Protein AF-A0A6S6TDQ5-F1 (afdb_monomer_lite)

pLDDT: mean 89.26, std 14.09, range [41.38, 98.25]

Sequence (69 aa):
MKEEMFISEKKLEKLAKKLAKTFTMSQEEALEIIYEEWDLVESLFYAHKKVKAVHEHLCVEINHMYRIA

Structure (mmCIF, N/CA/C/O backbone):
data_AF-A0A6S6TDQ5-F1
#
_entry.id   AF-A0A6S6TDQ5-F1
#
loop_
_atom_site.group_PDB
_atom_site.id
_atom_site.type_symbol
_atom_site.label_atom_id
_atom_site.label_alt_id
_atom_site.label_comp_id
_atom_site.label_asym_id
_atom_site.label_entity_id
_atom_site.label_seq_id
_atom_site.pdbx_PDB_ins_code
_atom_site.Cartn_x
_atom_site.Cartn_y
_atom_site.Cartn_z
_atom_site.occupancy
_atom_site.B_iso_or_equiv
_atom_site.auth_seq_id
_atom_site.auth_comp_id
_atom_site.auth_asym_id
_atom_site.auth_atom_id
_atom_site.pdbx_PDB_model_num
ATOM 1 N N . MET A 1 1 ? -23.040 10.414 0.797 1.00 41.38 1 MET A N 1
ATOM 2 C CA . MET A 1 1 ? -21.810 11.060 1.295 1.00 41.38 1 MET A CA 1
ATOM 3 C C . MET A 1 1 ? -20.834 9.943 1.595 1.00 41.38 1 MET A C 1
ATOM 5 O O . MET A 1 1 ? -21.194 9.086 2.392 1.00 41.38 1 MET A O 1
ATOM 9 N N . LYS A 1 2 ? -19.691 9.867 0.901 1.00 49.50 2 LYS A N 1
ATOM 10 C CA . LYS A 1 2 ? -18.604 9.005 1.377 1.00 49.50 2 LYS A CA 1
ATOM 11 C C . LYS A 1 2 ? -18.136 9.628 2.692 1.00 49.50 2 LYS A C 1
ATOM 13 O O . LYS A 1 2 ? -17.844 10.819 2.712 1.00 49.50 2 LYS A O 1
ATOM 18 N N . GLU A 1 3 ? -18.194 8.878 3.785 1.00 54.00 3 GLU A N 1
ATOM 19 C CA . GLU A 1 3 ? -17.483 9.268 5.001 1.00 54.00 3 GLU A CA 1
ATOM 20 C C . GLU A 1 3 ? -16.007 9.364 4.610 1.00 54.00 3 GLU A C 1
ATOM 22 O O . GLU A 1 3 ? -15.478 8.388 4.079 1.00 54.00 3 GLU A O 1
ATOM 27 N N . GLU A 1 4 ? -15.380 10.532 4.784 1.00 55.78 4 GLU A N 1
ATOM 28 C CA . GLU A 1 4 ? -13.946 10.697 4.532 1.00 55.78 4 GLU A CA 1
ATOM 29 C C . GLU A 1 4 ? -13.207 9.626 5.329 1.00 55.78 4 GLU A C 1
ATOM 31 O O . GLU A 1 4 ? -13.224 9.611 6.568 1.00 55.78 4 GLU A O 1
ATOM 36 N N . MET A 1 5 ? -12.630 8.655 4.629 1.00 65.69 5 MET A N 1
ATOM 37 C CA . MET A 1 5 ? -12.077 7.509 5.311 1.00 65.69 5 MET A CA 1
ATOM 38 C C . MET A 1 5 ? -10.665 7.855 5.758 1.00 65.69 5 MET A C 1
ATOM 40 O O . MET A 1 5 ? -9.711 7.846 4.986 1.00 65.69 5 MET A O 1
ATOM 44 N N . PHE A 1 6 ? -10.522 8.115 7.054 1.00 80.62 6 PHE A N 1
ATOM 45 C CA . PHE A 1 6 ? -9.225 8.428 7.632 1.00 80.62 6 PHE A CA 1
ATOM 46 C C . PHE A 1 6 ? -8.328 7.177 7.685 1.00 80.62 6 PHE A C 1
ATOM 48 O O . PHE A 1 6 ? -8.398 6.356 8.612 1.00 80.62 6 PHE A O 1
ATOM 55 N N . ILE A 1 7 ? -7.472 7.000 6.676 1.00 89.38 7 ILE A N 1
ATOM 56 C CA . ILE A 1 7 ? -6.407 5.995 6.705 1.00 89.38 7 ILE A CA 1
ATOM 57 C C . ILE A 1 7 ? -5.251 6.565 7.517 1.00 89.38 7 ILE A C 1
ATOM 59 O O . ILE A 1 7 ? -4.655 7.570 7.151 1.00 89.38 7 ILE A O 1
ATOM 63 N N . SER A 1 8 ? -4.900 5.905 8.620 1.00 93.06 8 SER A N 1
ATOM 64 C CA . SER A 1 8 ? -3.764 6.357 9.419 1.00 93.06 8 SER A CA 1
ATOM 65 C C . SER A 1 8 ? -2.447 6.260 8.645 1.00 93.06 8 SER A C 1
ATOM 67 O O . SER A 1 8 ? -2.202 5.267 7.957 1.00 93.06 8 SER A O 1
ATOM 69 N N . GLU A 1 9 ? -1.550 7.224 8.850 1.00 92.62 9 GLU A N 1
ATOM 70 C CA . GLU A 1 9 ? -0.208 7.253 8.241 1.00 92.62 9 GLU A CA 1
ATOM 71 C C . GLU A 1 9 ? 0.539 5.929 8.436 1.00 92.62 9 GLU A C 1
ATOM 73 O O . GLU A 1 9 ? 1.057 5.342 7.494 1.00 92.62 9 GLU A O 1
ATOM 78 N N . LYS A 1 10 ? 0.458 5.342 9.636 1.00 95.31 10 LYS A N 1
ATOM 79 C CA . LYS A 1 10 ? 1.046 4.026 9.937 1.00 95.31 10 LYS A CA 1
ATOM 80 C C . LYS A 1 10 ? 0.531 2.894 9.035 1.00 95.31 10 LYS A C 1
ATOM 82 O O . LYS A 1 10 ? 1.230 1.896 8.839 1.00 95.31 10 LYS A O 1
ATOM 87 N N . LYS A 1 11 ? -0.716 2.961 8.555 1.00 95.69 11 LYS A N 1
ATOM 88 C CA . LYS A 1 11 ? -1.250 1.996 7.578 1.00 95.69 11 LYS A CA 1
ATOM 89 C C . LYS A 1 11 ? -0.697 2.278 6.183 1.00 95.69 11 LYS A C 1
ATOM 91 O O . LYS A 1 11 ? -0.337 1.308 5.516 1.00 95.69 11 LYS A O 1
ATOM 96 N N . LEU A 1 12 ? -0.588 3.548 5.792 1.00 96.31 12 LEU A N 1
ATOM 97 C CA . LEU A 1 12 ? -0.008 3.973 4.514 1.00 96.31 12 LEU A CA 1
ATOM 98 C C . LEU A 1 12 ? 1.474 3.593 4.421 1.00 96.31 12 LEU A C 1
ATOM 100 O O . LEU A 1 12 ? 1.856 2.887 3.497 1.00 96.31 12 LEU A O 1
ATOM 104 N N . GLU A 1 13 ? 2.285 3.891 5.436 1.00 97.12 13 GLU A N 1
ATOM 105 C CA . GLU A 1 13 ? 3.698 3.488 5.499 1.00 97.12 13 GLU A CA 1
ATOM 106 C C . GLU A 1 13 ? 3.878 1.969 5.389 1.00 97.12 13 GLU A C 1
ATOM 108 O O . GLU A 1 13 ? 4.768 1.465 4.700 1.00 97.12 13 GLU A O 1
ATOM 113 N N . LYS A 1 14 ? 3.019 1.197 6.069 1.00 97.88 14 LYS A N 1
ATOM 114 C CA . LYS A 1 14 ? 3.047 -0.269 5.985 1.00 97.88 14 LYS A CA 1
ATOM 115 C C . LYS A 1 14 ? 2.655 -0.774 4.602 1.00 97.88 14 LYS A C 1
ATOM 117 O O . LYS A 1 14 ? 3.196 -1.799 4.182 1.00 97.88 14 LYS A O 1
ATOM 122 N N . LEU A 1 15 ? 1.701 -0.118 3.945 1.00 97.88 15 LEU A N 1
ATOM 123 C CA . LEU A 1 15 ? 1.298 -0.438 2.580 1.00 97.88 15 LEU A CA 1
ATOM 124 C C . LEU A 1 15 ? 2.438 -0.118 1.607 1.00 97.88 15 LEU A C 1
ATOM 126 O O . LEU A 1 15 ? 2.858 -1.011 0.875 1.00 97.88 15 LEU A O 1
ATOM 130 N N . ALA A 1 16 ? 3.021 1.078 1.701 1.00 98.00 16 ALA A N 1
ATOM 131 C CA . ALA A 1 16 ? 4.154 1.515 0.890 1.00 98.00 16 ALA A CA 1
ATOM 132 C C . ALA A 1 16 ? 5.338 0.558 1.020 1.00 98.00 16 ALA A C 1
ATOM 134 O O . ALA A 1 16 ? 5.839 0.032 0.033 1.00 98.00 16 ALA A O 1
ATOM 135 N N . LYS A 1 17 ? 5.720 0.202 2.252 1.00 98.25 17 LYS A N 1
ATOM 136 C CA . LYS A 1 17 ? 6.799 -0.763 2.505 1.00 98.25 17 LYS A CA 1
ATOM 137 C C . LYS A 1 17 ? 6.537 -2.141 1.887 1.00 98.25 17 LYS A C 1
ATOM 139 O O . LYS A 1 17 ? 7.485 -2.871 1.597 1.00 98.25 17 LYS A O 1
ATOM 144 N N . LYS A 1 18 ? 5.273 -2.546 1.739 1.00 97.81 18 LYS A N 1
ATOM 145 C CA . LYS A 1 18 ? 4.904 -3.806 1.080 1.00 97.81 18 LYS A CA 1
ATOM 146 C C . LYS A 1 18 ? 4.966 -3.685 -0.440 1.00 97.81 18 LYS A C 1
ATOM 148 O O . LYS A 1 18 ? 5.561 -4.560 -1.057 1.00 97.81 18 LYS A O 1
ATOM 153 N N . LEU A 1 19 ? 4.419 -2.613 -1.012 1.00 96.56 19 LEU A N 1
ATOM 154 C CA . LEU A 1 19 ? 4.490 -2.329 -2.450 1.00 96.56 19 LEU A CA 1
ATOM 155 C C . LEU A 1 19 ? 5.938 -2.197 -2.926 1.00 96.56 19 LEU A C 1
ATOM 157 O O . LEU A 1 19 ? 6.325 -2.894 -3.859 1.00 96.56 19 LEU A O 1
ATOM 161 N N . ALA A 1 20 ? 6.751 -1.425 -2.203 1.00 97.12 20 ALA A N 1
ATOM 162 C CA . ALA A 1 20 ? 8.179 -1.251 -2.452 1.00 97.12 20 ALA A CA 1
ATOM 163 C C . ALA A 1 20 ? 8.907 -2.594 -2.603 1.00 97.12 20 ALA A C 1
ATOM 165 O O . ALA A 1 20 ? 9.651 -2.824 -3.551 1.00 97.12 20 ALA A O 1
ATOM 166 N N . LYS A 1 21 ? 8.615 -3.544 -1.705 1.00 96.56 21 LYS A N 1
ATOM 167 C CA . LYS A 1 21 ? 9.171 -4.902 -1.775 1.00 96.56 21 LYS A CA 1
ATOM 168 C C . LYS A 1 21 ? 8.618 -5.727 -2.934 1.00 96.56 21 LYS A C 1
ATOM 170 O O . LYS A 1 21 ? 9.361 -6.519 -3.496 1.00 96.56 21 LYS A O 1
ATOM 175 N N . THR A 1 22 ? 7.330 -5.603 -3.250 1.00 96.19 22 THR A N 1
ATOM 176 C CA . THR A 1 22 ? 6.686 -6.387 -4.316 1.00 96.19 22 THR A CA 1
ATOM 177 C C . THR A 1 22 ? 7.156 -5.963 -5.701 1.00 96.19 22 THR A C 1
ATOM 179 O O . THR A 1 22 ? 7.399 -6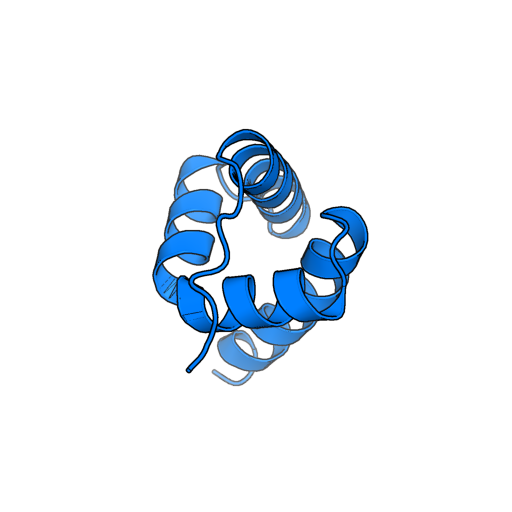.823 -6.542 1.00 96.19 22 THR A O 1
ATOM 182 N N . PHE A 1 23 ? 7.313 -4.663 -5.927 1.00 93.88 23 PHE A N 1
ATOM 183 C CA . PHE A 1 23 ? 7.694 -4.104 -7.222 1.00 93.88 23 PHE A CA 1
ATOM 184 C C . PHE A 1 23 ? 9.183 -3.748 -7.316 1.00 93.88 23 PHE A C 1
ATOM 186 O O . PHE A 1 23 ? 9.623 -3.248 -8.341 1.00 93.88 23 PHE A O 1
ATOM 193 N N . THR A 1 24 ? 9.971 -4.066 -6.282 1.00 94.75 24 THR A N 1
ATOM 194 C CA . THR A 1 24 ? 11.415 -3.774 -6.209 1.00 94.75 24 THR A CA 1
ATOM 195 C C . THR A 1 24 ? 11.716 -2.290 -6.467 1.00 94.75 24 THR A C 1
ATOM 197 O O . THR A 1 24 ? 12.567 -1.948 -7.280 1.00 94.75 24 THR A O 1
ATOM 200 N N . MET A 1 25 ? 10.998 -1.416 -5.760 1.00 94.75 25 MET A N 1
ATOM 201 C CA . MET A 1 25 ? 11.144 0.044 -5.803 1.00 94.75 25 MET A CA 1
ATOM 202 C C . MET A 1 25 ? 11.417 0.599 -4.398 1.00 94.75 25 MET A C 1
ATOM 204 O O . MET A 1 25 ? 11.350 -0.130 -3.398 1.00 94.75 25 MET A O 1
ATOM 208 N N . SER A 1 26 ? 11.737 1.883 -4.299 1.00 97.81 26 SER A N 1
ATOM 209 C CA . SER A 1 26 ? 11.897 2.573 -3.022 1.00 97.81 26 SER A CA 1
ATOM 210 C C . SER A 1 26 ? 10.559 2.730 -2.287 1.00 97.81 26 SER A C 1
ATOM 212 O O . SER A 1 26 ? 9.472 2.600 -2.849 1.00 97.81 26 SER A O 1
ATOM 214 N N . GLN A 1 27 ? 10.629 2.992 -0.979 1.00 96.69 27 GLN A N 1
ATOM 215 C CA . GLN A 1 27 ? 9.423 3.281 -0.198 1.00 96.69 27 GLN A CA 1
ATOM 216 C C . GLN A 1 27 ? 8.807 4.640 -0.569 1.00 96.69 27 GLN A C 1
ATOM 218 O O . GLN A 1 27 ? 7.603 4.801 -0.404 1.00 96.69 27 GLN A O 1
ATOM 223 N N . GLU A 1 28 ? 9.618 5.585 -1.045 1.00 97.06 28 GLU A N 1
ATOM 224 C CA . GLU A 1 28 ? 9.176 6.909 -1.493 1.00 97.06 28 GLU A CA 1
ATOM 225 C C . GLU A 1 28 ? 8.357 6.797 -2.780 1.00 97.06 28 GLU A C 1
ATOM 227 O O . GLU A 1 28 ? 7.190 7.170 -2.767 1.00 97.06 28 GLU A O 1
ATOM 232 N N . GLU A 1 29 ? 8.879 6.117 -3.806 1.00 95.88 29 GLU A N 1
ATOM 233 C CA . GLU A 1 29 ? 8.132 5.809 -5.042 1.00 95.88 29 GLU A CA 1
ATOM 234 C C . GLU A 1 29 ? 6.824 5.056 -4.738 1.00 95.88 29 GLU A C 1
ATOM 236 O O . GLU A 1 29 ? 5.766 5.336 -5.294 1.00 95.88 29 GLU A O 1
ATOM 241 N N . ALA A 1 30 ? 6.854 4.115 -3.788 1.00 96.94 30 ALA A N 1
ATOM 242 C CA . ALA A 1 30 ? 5.648 3.400 -3.381 1.00 96.94 30 ALA A CA 1
ATOM 243 C C . ALA A 1 30 ? 4.626 4.282 -2.636 1.00 96.94 30 ALA A C 1
ATOM 245 O O . ALA A 1 30 ? 3.433 3.977 -2.668 1.00 96.94 30 ALA A O 1
ATOM 246 N N . LEU A 1 31 ? 5.070 5.322 -1.921 1.00 96.88 31 LEU A N 1
ATOM 247 C CA . LEU A 1 31 ? 4.182 6.310 -1.302 1.00 96.88 31 LEU A CA 1
ATOM 248 C C . LEU A 1 31 ? 3.583 7.235 -2.358 1.00 96.88 31 LEU A C 1
ATOM 250 O O . LEU A 1 31 ? 2.389 7.507 -2.280 1.00 96.88 31 LEU A O 1
ATOM 254 N N . GLU A 1 32 ? 4.375 7.666 -3.337 1.00 96.00 32 GLU A N 1
ATOM 255 C CA . GLU A 1 32 ? 3.895 8.458 -4.473 1.00 96.00 32 GLU A CA 1
ATOM 256 C C . GLU A 1 32 ? 2.758 7.729 -5.189 1.00 96.00 32 GLU A C 1
ATOM 258 O O . GLU A 1 32 ? 1.661 8.271 -5.254 1.00 96.00 32 GLU A O 1
ATOM 263 N N . ILE A 1 33 ? 2.941 6.452 -5.549 1.00 94.62 33 ILE A N 1
ATOM 264 C CA . ILE A 1 33 ? 1.880 5.633 -6.165 1.00 94.62 33 ILE A CA 1
ATOM 265 C C . ILE A 1 33 ? 0.625 5.562 -5.283 1.00 94.62 33 ILE A C 1
ATOM 267 O O . ILE A 1 33 ? -0.494 5.624 -5.781 1.00 94.62 33 ILE A O 1
ATOM 271 N N . ILE A 1 34 ? 0.777 5.423 -3.961 1.00 95.62 34 ILE A N 1
ATOM 272 C CA . ILE A 1 34 ? -0.373 5.387 -3.039 1.00 95.62 34 ILE A CA 1
ATOM 273 C C . ILE A 1 34 ? -1.160 6.702 -3.067 1.00 95.62 34 ILE A C 1
ATOM 275 O O . ILE A 1 34 ? -2.385 6.670 -2.947 1.00 95.62 34 ILE A O 1
ATOM 279 N N . TYR A 1 35 ? -0.471 7.837 -3.165 1.00 94.75 35 TYR A N 1
ATOM 280 C CA . TYR A 1 35 ? -1.109 9.149 -3.208 1.00 94.75 35 TYR A CA 1
ATOM 281 C C . TYR A 1 35 ? -1.662 9.487 -4.596 1.00 94.75 35 TYR A C 1
ATOM 283 O O . TYR A 1 35 ? -2.724 10.099 -4.675 1.00 94.75 35 TYR A O 1
ATOM 291 N N . GLU A 1 36 ? -0.997 9.065 -5.670 1.00 94.31 36 GLU A N 1
ATOM 292 C CA . GLU A 1 36 ? -1.505 9.179 -7.042 1.00 94.31 36 GLU A CA 1
ATOM 293 C C . GLU A 1 36 ? -2.795 8.365 -7.219 1.00 94.31 36 GLU A C 1
ATOM 295 O O . GLU A 1 36 ? -3.785 8.870 -7.743 1.00 94.31 36 GLU A O 1
ATOM 300 N N . GLU A 1 37 ? -2.831 7.146 -6.678 1.00 94.31 37 GLU A N 1
ATOM 301 C CA . GLU A 1 37 ? -3.969 6.224 -6.759 1.00 94.31 37 GLU A CA 1
ATOM 302 C C . GLU A 1 37 ? -4.902 6.315 -5.534 1.00 94.31 37 GLU A C 1
ATOM 304 O O . GLU A 1 37 ? -5.500 5.318 -5.106 1.00 94.31 37 GLU A O 1
ATOM 309 N N . TRP A 1 38 ? -5.027 7.503 -4.926 1.00 93.75 38 TRP A N 1
ATOM 310 C CA . TRP A 1 38 ? -5.702 7.674 -3.633 1.00 93.75 38 TRP A CA 1
ATOM 311 C C . TRP A 1 38 ? -7.137 7.134 -3.610 1.00 93.75 38 TRP A C 1
ATOM 313 O O . TRP A 1 38 ? -7.508 6.423 -2.676 1.00 93.75 38 TRP A O 1
ATOM 323 N N . ASP A 1 39 ? -7.933 7.399 -4.647 1.00 92.88 39 ASP A N 1
ATOM 324 C CA . ASP A 1 39 ?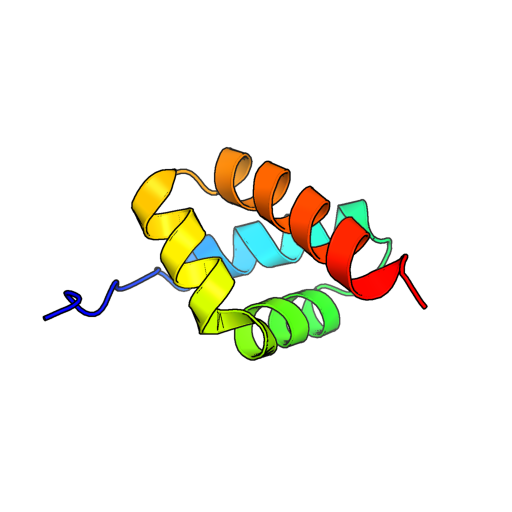 -9.329 6.946 -4.722 1.00 92.88 39 ASP A CA 1
ATOM 325 C C . ASP A 1 39 ? -9.453 5.413 -4.720 1.00 92.88 39 ASP A C 1
ATOM 327 O O . ASP A 1 39 ? -10.367 4.840 -4.103 1.00 92.88 39 ASP A O 1
ATOM 331 N N . LEU A 1 40 ? -8.517 4.729 -5.384 1.00 93.75 40 LEU A N 1
ATOM 332 C CA . LEU A 1 40 ? -8.436 3.274 -5.390 1.00 93.75 40 LEU A CA 1
ATOM 333 C C . LEU A 1 40 ? -8.016 2.760 -4.011 1.00 93.75 40 LEU A C 1
ATOM 335 O O . LEU A 1 40 ? -8.653 1.858 -3.460 1.00 93.75 40 LEU A O 1
ATOM 339 N N . VAL A 1 41 ? -6.975 3.352 -3.424 1.00 94.81 41 VAL A N 1
ATOM 340 C CA . VAL A 1 41 ? -6.482 2.990 -2.090 1.00 94.81 41 VAL A CA 1
ATOM 341 C C . VAL A 1 41 ? -7.576 3.171 -1.036 1.00 94.81 41 VAL A C 1
ATOM 343 O O . VAL A 1 41 ? -7.790 2.273 -0.215 1.00 94.81 41 VAL A O 1
ATOM 346 N N . GLU A 1 42 ? -8.309 4.282 -1.080 1.00 94.25 42 GLU A N 1
ATOM 347 C CA . GLU A 1 42 ? -9.446 4.555 -0.203 1.00 94.25 42 GLU A CA 1
ATOM 348 C C . GLU A 1 42 ? -10.534 3.486 -0.379 1.00 94.25 42 GLU A C 1
ATOM 350 O O . GLU A 1 42 ? -10.974 2.859 0.589 1.00 94.25 42 GLU A O 1
ATOM 355 N N . SER A 1 43 ? -10.909 3.178 -1.619 1.00 94.06 43 SER A N 1
ATOM 356 C CA . SER A 1 43 ? -11.927 2.160 -1.904 1.00 94.06 43 SER A CA 1
ATOM 357 C C . SER A 1 43 ? -11.514 0.770 -1.395 1.00 94.06 43 SER A C 1
ATOM 359 O O . SER A 1 43 ? -12.319 0.049 -0.794 1.00 94.06 43 SER A O 1
ATOM 361 N N . LEU A 1 44 ? -10.238 0.405 -1.543 1.00 95.25 44 LEU A N 1
ATOM 362 C CA . LEU A 1 44 ? -9.705 -0.870 -1.062 1.00 95.25 44 LEU A CA 1
ATOM 363 C C . LEU A 1 44 ? -9.641 -0.938 0.466 1.00 95.25 44 LEU A C 1
ATOM 365 O O . LEU A 1 44 ? -9.963 -1.973 1.058 1.00 95.25 44 LEU A O 1
ATOM 369 N N . PHE A 1 45 ? -9.241 0.139 1.142 1.00 94.56 45 PHE A N 1
ATOM 370 C CA . PHE A 1 45 ? -9.246 0.162 2.604 1.00 94.56 45 PHE A CA 1
ATOM 371 C C . PHE A 1 45 ? -10.667 0.158 3.174 1.00 94.56 45 PHE A C 1
ATOM 373 O O . PHE A 1 45 ? -10.876 -0.477 4.214 1.00 94.56 45 PHE A O 1
ATOM 380 N N . TYR A 1 46 ? -11.630 0.775 2.486 1.00 92.12 46 TYR A N 1
ATOM 381 C CA . TYR A 1 46 ? -13.043 0.710 2.852 1.00 92.12 46 TYR A CA 1
ATOM 382 C C . TYR A 1 46 ? -13.560 -0.734 2.783 1.00 92.12 46 TYR A C 1
ATOM 384 O O . TYR A 1 46 ? -14.141 -1.236 3.750 1.00 92.12 46 TYR A O 1
ATOM 392 N N . ALA A 1 47 ? -13.260 -1.441 1.688 1.00 93.31 47 ALA A N 1
ATOM 393 C CA . ALA A 1 47 ? -13.700 -2.817 1.465 1.00 93.31 47 ALA A CA 1
ATOM 394 C C . ALA A 1 47 ? -12.986 -3.849 2.361 1.00 93.31 47 ALA A C 1
ATOM 396 O O . ALA A 1 47 ? -13.625 -4.740 2.923 1.00 93.31 47 ALA A O 1
ATOM 397 N N . HIS A 1 48 ? -11.663 -3.742 2.528 1.00 90.94 48 HIS A N 1
ATOM 398 C CA . HIS A 1 48 ? -10.853 -4.825 3.099 1.00 90.94 48 HIS A CA 1
ATOM 399 C C . HIS A 1 48 ? -10.295 -4.543 4.502 1.00 90.94 48 HIS A C 1
ATOM 401 O O . HIS A 1 48 ? -9.893 -5.491 5.185 1.00 90.94 48 HIS A O 1
ATOM 407 N N . LYS A 1 49 ? -10.278 -3.279 4.966 1.00 87.50 49 LYS A N 1
ATOM 408 C CA . LYS A 1 49 ? -9.832 -2.755 6.289 1.00 87.50 49 LYS A CA 1
ATOM 409 C C . LYS A 1 49 ? -8.390 -3.077 6.733 1.00 87.50 49 LYS A C 1
ATOM 411 O O . LYS A 1 49 ? -7.789 -2.313 7.499 1.00 87.50 49 LYS A O 1
ATOM 416 N N . LYS A 1 50 ? -7.823 -4.205 6.295 1.00 93.50 50 LYS A N 1
ATOM 417 C CA . LYS A 1 50 ? -6.513 -4.758 6.652 1.00 93.50 50 LYS A CA 1
ATOM 418 C C . LYS A 1 50 ? -5.503 -4.473 5.544 1.00 93.50 50 LYS A C 1
ATOM 420 O O . LYS A 1 50 ? -5.691 -4.896 4.411 1.00 93.50 50 LYS A O 1
ATOM 425 N N . VAL A 1 51 ? -4.359 -3.897 5.921 1.00 95.81 51 VAL A N 1
ATOM 426 C CA . VAL A 1 51 ? -3.262 -3.537 4.998 1.00 95.81 51 VAL A CA 1
ATOM 427 C C . VAL A 1 51 ? -2.804 -4.706 4.119 1.00 95.81 51 VAL A C 1
ATOM 429 O O . VAL A 1 51 ? -2.462 -4.496 2.967 1.00 95.81 51 VAL A O 1
ATOM 432 N N . LYS A 1 52 ? -2.788 -5.944 4.638 1.00 95.88 52 LYS A N 1
ATOM 433 C CA . LYS A 1 52 ? -2.385 -7.118 3.844 1.00 95.88 52 LYS A CA 1
ATOM 434 C C . LYS 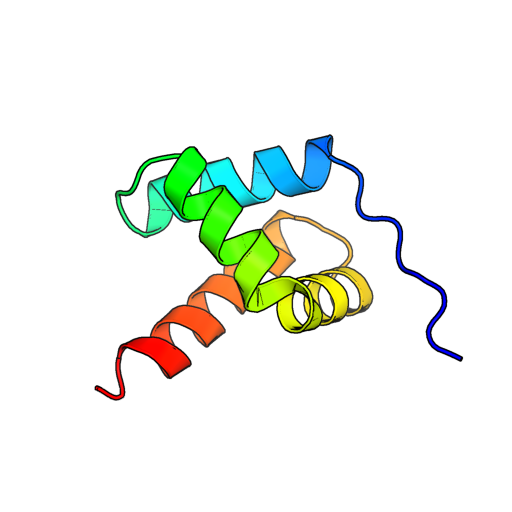A 1 52 ? -3.331 -7.366 2.662 1.00 95.88 52 LYS A C 1
ATOM 436 O O . LYS A 1 52 ? -2.847 -7.564 1.562 1.00 95.88 52 LYS A O 1
ATOM 441 N N . ALA A 1 53 ? -4.640 -7.321 2.900 1.00 96.25 53 ALA A N 1
ATOM 442 C CA . ALA A 1 53 ? -5.630 -7.533 1.849 1.00 96.25 53 ALA A CA 1
ATOM 443 C C . ALA A 1 53 ? -5.634 -6.363 0.854 1.00 96.25 53 ALA A C 1
ATOM 445 O O . ALA A 1 53 ? -5.640 -6.585 -0.348 1.00 96.25 53 ALA A O 1
ATOM 446 N N . VAL A 1 54 ? -5.522 -5.123 1.347 1.00 96.81 54 VAL A N 1
ATOM 447 C CA . VAL A 1 54 ? -5.366 -3.939 0.483 1.00 96.81 54 VAL A CA 1
ATOM 448 C C . VAL A 1 54 ? -4.143 -4.073 -0.418 1.00 96.81 54 VAL A C 1
ATOM 450 O O . VAL A 1 54 ? -4.244 -3.832 -1.610 1.00 96.81 54 VAL A O 1
ATOM 453 N N . HIS A 1 55 ? -3.003 -4.504 0.129 1.00 97.81 55 HIS A N 1
ATOM 454 C CA . HIS A 1 55 ? -1.784 -4.746 -0.644 1.00 97.81 55 HIS A CA 1
ATOM 455 C C . HIS A 1 55 ? -1.989 -5.797 -1.740 1.00 97.81 55 HIS A C 1
ATOM 457 O O . HIS A 1 55 ? -1.582 -5.556 -2.870 1.00 97.81 55 HIS A O 1
ATOM 463 N N . GLU A 1 56 ? -2.631 -6.925 -1.429 1.00 96.50 56 GLU A N 1
ATOM 464 C CA . GLU A 1 56 ? -2.904 -7.991 -2.405 1.00 96.50 56 GLU A CA 1
ATOM 465 C C . GLU A 1 56 ? -3.772 -7.484 -3.567 1.00 96.50 56 GLU A C 1
ATOM 467 O O . GLU A 1 56 ? -3.401 -7.674 -4.723 1.00 96.50 56 GLU A O 1
ATOM 472 N N . HIS A 1 57 ? -4.867 -6.777 -3.271 1.00 96.75 57 HIS A N 1
ATOM 473 C CA . HIS A 1 57 ? -5.753 -6.220 -4.297 1.00 96.75 57 HIS A CA 1
ATOM 474 C C . HIS A 1 57 ? -5.099 -5.085 -5.090 1.00 96.75 57 HIS A C 1
ATOM 476 O O . HIS A 1 57 ? -5.134 -5.100 -6.315 1.00 96.75 57 HIS A O 1
ATOM 482 N N . LEU A 1 58 ? -4.423 -4.152 -4.419 1.00 95.25 58 LEU A N 1
ATOM 483 C CA . LEU A 1 58 ? -3.740 -3.040 -5.078 1.00 95.25 58 LEU A CA 1
ATOM 484 C C . LEU A 1 58 ? -2.645 -3.528 -6.036 1.00 95.25 58 LEU A C 1
ATOM 486 O O . LEU A 1 58 ? -2.487 -2.976 -7.117 1.00 95.25 58 LEU A O 1
ATOM 490 N N . CYS A 1 59 ? -1.924 -4.601 -5.692 1.00 94.81 59 CYS A N 1
ATOM 491 C CA . CYS A 1 59 ? -0.959 -5.203 -6.614 1.00 94.81 59 CYS A CA 1
ATOM 492 C C .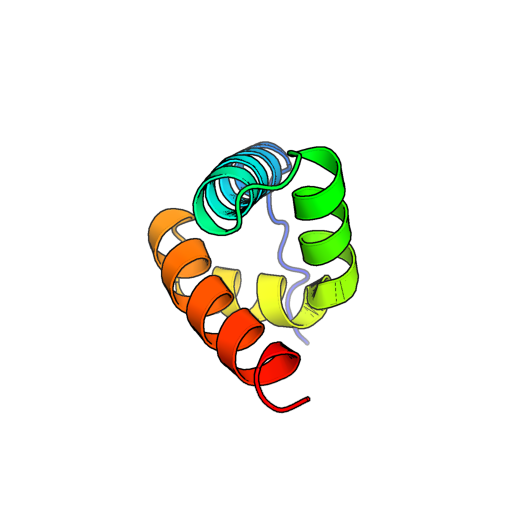 CYS A 1 59 ? -1.622 -5.740 -7.886 1.00 94.81 59 CYS A C 1
ATOM 494 O O . CYS A 1 59 ? -1.018 -5.663 -8.955 1.00 94.81 59 CYS A O 1
ATOM 496 N N . VAL A 1 60 ? -2.819 -6.322 -7.783 1.00 94.06 60 VAL A N 1
ATOM 497 C CA . VAL A 1 60 ? -3.561 -6.817 -8.951 1.00 94.06 60 VAL A CA 1
ATOM 498 C C . VAL A 1 60 ? -3.975 -5.647 -9.837 1.00 94.06 60 VAL A C 1
ATOM 500 O O . VAL A 1 60 ? -3.703 -5.689 -11.033 1.00 94.06 60 VAL A O 1
ATOM 503 N N . GLU A 1 61 ? -4.538 -4.593 -9.247 1.00 92.94 61 GLU A N 1
ATOM 504 C CA . GLU A 1 61 ? -4.973 -3.396 -9.974 1.00 92.94 61 GLU A CA 1
ATOM 505 C C . GLU A 1 61 ? -3.801 -2.685 -10.659 1.00 92.94 61 GLU A C 1
ATOM 507 O O . GLU A 1 61 ? -3.861 -2.441 -11.857 1.00 92.94 61 GLU A O 1
ATOM 512 N N . ILE A 1 62 ? -2.684 -2.452 -9.959 1.00 89.56 62 ILE A N 1
ATOM 513 C CA . ILE A 1 62 ? -1.470 -1.865 -10.554 1.00 89.56 62 ILE A CA 1
ATOM 514 C C . ILE A 1 62 ? -0.966 -2.737 -11.711 1.00 89.56 62 ILE A C 1
ATOM 516 O O . ILE A 1 62 ? -0.688 -2.240 -12.798 1.00 89.56 62 ILE A O 1
ATOM 520 N N . ASN A 1 63 ? -0.874 -4.058 -11.532 1.00 88.69 63 ASN A N 1
ATOM 521 C CA . ASN A 1 63 ? -0.450 -4.924 -12.633 1.00 88.69 63 ASN A CA 1
ATOM 522 C C . ASN A 1 63 ? -1.429 -4.884 -13.812 1.00 88.69 63 ASN A C 1
ATOM 524 O O . ASN A 1 63 ? -0.986 -5.019 -14.944 1.00 88.69 63 ASN A O 1
ATOM 528 N N . HIS A 1 64 ? -2.728 -4.716 -13.577 1.00 87.25 64 HIS A N 1
ATOM 529 C CA . HIS A 1 64 ? -3.714 -4.587 -14.644 1.00 87.25 64 HIS A CA 1
ATOM 530 C C . HIS A 1 64 ? -3.604 -3.233 -15.361 1.00 87.25 64 HIS A C 1
ATOM 532 O O . HIS A 1 64 ? -3.559 -3.199 -16.586 1.00 87.25 64 HIS A O 1
ATOM 538 N N . MET A 1 65 ? -3.488 -2.131 -14.618 1.00 82.75 65 MET A N 1
ATOM 539 C CA . MET A 1 65 ? -3.386 -0.777 -15.171 1.00 82.75 65 MET A CA 1
ATOM 540 C C . MET A 1 65 ? -2.076 -0.552 -15.936 1.00 82.75 65 MET A C 1
ATOM 542 O O . MET A 1 65 ? -2.096 0.020 -17.021 1.00 82.75 65 MET A O 1
ATOM 546 N N . TYR A 1 66 ? -0.948 -1.048 -15.417 1.00 74.06 66 TYR A N 1
ATOM 547 C CA . TYR A 1 66 ? 0.383 -0.753 -15.962 1.00 74.06 66 TYR A CA 1
ATOM 548 C C . TYR A 1 66 ? 0.996 -1.873 -16.821 1.00 74.06 66 TYR A C 1
ATOM 550 O O . TYR A 1 66 ? 2.049 -1.655 -17.415 1.00 74.06 66 TYR A O 1
ATOM 558 N N . ARG A 1 67 ? 0.383 -3.068 -16.924 1.00 63.12 67 ARG A N 1
ATOM 559 C CA . ARG A 1 67 ? 0.805 -4.102 -17.904 1.00 63.12 67 ARG A CA 1
ATOM 560 C C . ARG A 1 67 ? -0.011 -4.114 -19.199 1.00 63.12 67 ARG A C 1
ATOM 562 O O . ARG A 1 67 ? 0.322 -4.896 -20.085 1.00 63.12 67 ARG A O 1
ATOM 569 N N . ILE A 1 68 ? -1.052 -3.290 -19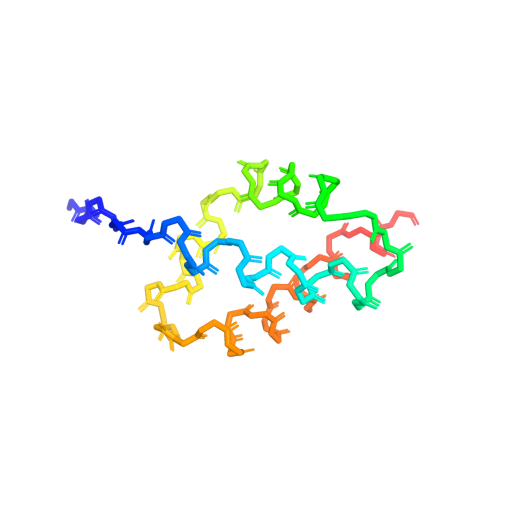.333 1.00 49.56 68 ILE A N 1
ATOM 570 C CA . ILE A 1 68 ? -1.741 -3.054 -20.619 1.00 49.56 68 ILE A CA 1
ATOM 571 C C . ILE A 1 68 ? -1.139 -1.799 -21.284 1.00 49.56 68 ILE A C 1
ATOM 573 O O . ILE A 1 68 ? -1.850 -0.877 -21.674 1.00 49.56 68 ILE A O 1
ATOM 577 N N . ALA A 1 69 ? 0.191 -1.753 -21.373 1.00 43.16 69 ALA A N 1
ATOM 578 C CA . ALA A 1 69 ? 0.959 -0.736 -22.088 1.00 43.16 69 ALA A CA 1
ATOM 579 C C . ALA A 1 69 ? 2.000 -1.416 -22.983 1.00 43.16 69 ALA A C 1
ATOM 581 O O . ALA A 1 69 ? 2.602 -2.415 -22.521 1.00 43.16 69 ALA A O 1
#

Secondary structure (DSSP, 8-state):
--------HHHHHHHHHHHHHHHT--HHHHHHHHHHTHHHHHHHHHHH-SHHHHHHHHHHHHHHHHH--

Foldseek 3Di:
DPPPDDDDPVLLLVLLVLVCVVVVHDSVVSSVVCVVCVVLLSVLCVVPVHSVSSSVVVVVVCCVV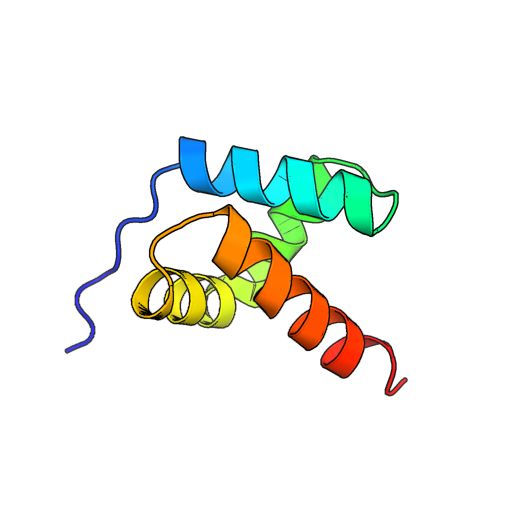VVVD

Organism: NCBI:txid269237

Radius of gyration: 11.53 Å; chains: 1; bounding box: 34×19×32 Å